Protein AF-A0A024GLW8-F1 (afdb_monomer_lite)

pLDDT: mean 73.02, std 17.07, range [37.16, 96.38]

Structure (mmCIF, N/CA/C/O backbone):
data_AF-A0A024GLW8-F1
#
_entry.id   AF-A0A024GLW8-F1
#
loop_
_atom_site.group_PDB
_atom_site.id
_atom_site.type_symbol
_atom_site.label_atom_id
_atom_site.label_alt_id
_atom_site.label_comp_id
_atom_site.label_asym_id
_atom_site.label_entity_id
_atom_site.label_seq_id
_atom_site.pdbx_PDB_ins_code
_atom_site.Cartn_x
_atom_site.Cartn_y
_atom_site.Cartn_z
_atom_site.occupancy
_atom_site.B_iso_or_equiv
_atom_site.auth_seq_id
_atom_site.auth_comp_id
_atom_site.auth_asym_id
_atom_site.auth_atom_id
_atom_site.pdbx_PDB_model_num
ATOM 1 N N . MET A 1 1 ? 28.759 39.672 -60.323 1.00 44.25 1 MET A N 1
ATOM 2 C CA . MET A 1 1 ? 29.553 38.502 -59.886 1.00 44.25 1 MET A CA 1
ATOM 3 C C . MET A 1 1 ? 30.153 38.828 -58.527 1.00 44.25 1 MET A C 1
ATOM 5 O O . MET A 1 1 ? 31.162 39.514 -58.459 1.00 44.25 1 MET A O 1
ATOM 9 N N . ALA A 1 2 ? 29.447 38.471 -57.452 1.00 45.25 2 ALA A N 1
ATOM 10 C CA . ALA A 1 2 ? 29.778 38.871 -56.088 1.00 45.25 2 ALA A CA 1
ATOM 11 C C . ALA A 1 2 ? 30.368 37.684 -55.310 1.00 45.25 2 ALA A C 1
ATOM 13 O O . ALA A 1 2 ? 29.690 36.705 -55.022 1.00 45.25 2 ALA A O 1
ATOM 14 N N . ASN A 1 3 ? 31.666 37.804 -55.045 1.00 50.53 3 ASN A N 1
ATOM 15 C CA . ASN A 1 3 ? 32.486 37.227 -53.978 1.00 50.53 3 ASN A CA 1
ATOM 16 C C . ASN A 1 3 ? 31.772 36.365 -52.910 1.00 50.53 3 ASN A C 1
ATOM 18 O O . ASN A 1 3 ? 31.525 36.829 -51.801 1.00 50.53 3 ASN A O 1
ATOM 22 N N . LEU A 1 4 ? 31.550 35.079 -53.204 1.00 49.41 4 LEU A N 1
ATOM 23 C CA . LEU A 1 4 ? 31.039 34.081 -52.245 1.00 49.41 4 LEU A CA 1
ATOM 24 C C . LEU A 1 4 ? 32.159 33.307 -51.510 1.00 49.41 4 LEU A C 1
ATOM 26 O O . LEU A 1 4 ? 31.893 32.461 -50.665 1.00 49.41 4 LEU A O 1
ATOM 30 N N . SER A 1 5 ? 33.431 33.583 -51.826 1.00 52.19 5 SER A N 1
ATOM 31 C CA . SER A 1 5 ? 34.574 32.777 -51.360 1.00 52.19 5 SER A CA 1
ATOM 32 C C . SER A 1 5 ? 35.261 33.308 -50.096 1.00 52.19 5 SER A C 1
ATOM 34 O O . SER A 1 5 ? 36.090 32.606 -49.521 1.00 52.19 5 SER A O 1
ATOM 36 N N . ARG A 1 6 ? 34.967 34.539 -49.657 1.00 52.31 6 ARG A N 1
ATOM 37 C CA . ARG A 1 6 ? 35.680 35.174 -48.530 1.00 52.31 6 ARG A CA 1
ATOM 38 C C . ARG A 1 6 ? 34.930 35.122 -47.202 1.00 52.31 6 ARG A C 1
ATOM 40 O O . ARG A 1 6 ? 35.565 35.253 -46.167 1.00 52.31 6 ARG A O 1
ATOM 47 N N . THR A 1 7 ? 33.625 34.866 -47.197 1.00 52.41 7 THR A N 1
ATOM 48 C CA . THR A 1 7 ? 32.799 34.832 -45.976 1.00 52.41 7 THR A CA 1
ATOM 49 C C . THR A 1 7 ? 32.944 33.534 -45.176 1.00 52.41 7 THR A C 1
ATOM 51 O O . THR A 1 7 ? 32.791 33.549 -43.959 1.00 52.41 7 THR A O 1
ATOM 54 N N . ILE A 1 8 ? 33.306 32.421 -45.822 1.00 54.19 8 ILE A N 1
ATOM 55 C CA . ILE A 1 8 ? 33.427 31.108 -45.160 1.00 54.19 8 ILE A CA 1
ATOM 56 C C . ILE A 1 8 ? 34.732 30.998 -44.346 1.00 54.19 8 ILE A C 1
ATOM 58 O O . ILE A 1 8 ? 34.786 30.289 -43.341 1.00 54.19 8 ILE A O 1
ATOM 62 N N . LEU A 1 9 ? 35.771 31.759 -44.714 1.00 50.38 9 LEU A N 1
ATOM 63 C CA . LEU A 1 9 ? 37.050 31.741 -43.999 1.00 50.38 9 LEU A CA 1
ATOM 64 C C . LEU A 1 9 ? 36.994 32.486 -42.650 1.00 50.38 9 LEU A C 1
ATOM 66 O O . LEU A 1 9 ? 37.726 32.136 -41.731 1.00 50.38 9 LEU A O 1
ATOM 70 N N . PHE A 1 10 ? 36.099 33.469 -42.496 1.00 51.44 10 PHE A N 1
ATOM 71 C CA . PHE A 1 10 ? 35.974 34.236 -41.248 1.00 51.44 10 PHE A CA 1
ATOM 72 C C . PHE A 1 10 ? 35.196 33.500 -40.149 1.00 51.44 10 PHE A C 1
ATOM 74 O O . PHE A 1 10 ? 35.464 33.716 -38.968 1.00 51.44 10 PHE A O 1
ATOM 81 N N . ILE A 1 11 ? 34.283 32.590 -40.504 1.00 55.44 11 ILE A N 1
ATOM 82 C CA . ILE A 1 11 ? 33.480 31.849 -39.516 1.00 55.44 11 ILE A CA 1
ATOM 83 C C . ILE A 1 11 ? 34.340 30.818 -38.761 1.00 55.44 11 ILE A C 1
ATOM 85 O O . ILE A 1 11 ? 34.164 30.639 -37.559 1.00 55.44 11 ILE A O 1
ATOM 89 N N . ASN A 1 12 ? 35.338 30.213 -39.415 1.00 49.66 12 ASN A N 1
ATOM 90 C CA . ASN A 1 12 ? 36.241 29.255 -38.760 1.00 49.66 12 ASN A CA 1
ATOM 91 C C . ASN A 1 12 ? 37.258 29.905 -37.803 1.00 49.66 12 ASN A C 1
ATOM 93 O O . ASN A 1 12 ? 37.773 29.227 -36.919 1.00 49.66 12 ASN A O 1
ATOM 97 N N . ILE A 1 13 ? 37.522 31.211 -37.930 1.00 54.03 13 ILE A N 1
ATOM 98 C CA . ILE A 1 13 ? 38.469 31.930 -37.060 1.00 54.03 13 ILE A CA 1
ATOM 99 C C . ILE A 1 13 ? 37.800 32.365 -35.743 1.00 54.03 13 ILE A C 1
ATOM 101 O O . ILE A 1 13 ? 38.456 32.422 -34.705 1.00 54.03 13 ILE A O 1
ATOM 105 N N . LEU A 1 14 ? 36.483 32.597 -35.733 1.00 52.75 14 LEU A N 1
ATOM 106 C CA . LEU A 1 14 ? 35.765 33.010 -34.518 1.00 52.75 14 LEU A CA 1
ATOM 107 C C . LEU A 1 14 ? 35.527 31.865 -33.517 1.00 52.75 14 LEU A C 1
ATOM 109 O O . LEU A 1 14 ? 35.411 32.126 -32.321 1.00 52.75 14 LEU A O 1
ATOM 113 N N . CYS A 1 15 ? 35.549 30.602 -33.956 1.00 51.09 15 CYS A N 1
ATOM 114 C CA . CYS A 1 15 ? 35.466 29.447 -33.050 1.00 51.09 15 CYS A CA 1
ATOM 115 C C . CYS A 1 15 ? 36.761 29.176 -32.263 1.00 51.09 15 CYS A C 1
ATOM 117 O O . CYS A 1 15 ? 36.737 28.381 -31.330 1.00 51.09 15 CYS A O 1
ATOM 119 N N . TRP A 1 16 ? 37.880 29.828 -32.601 1.00 49.09 16 TRP A N 1
ATOM 120 C CA . TRP A 1 16 ? 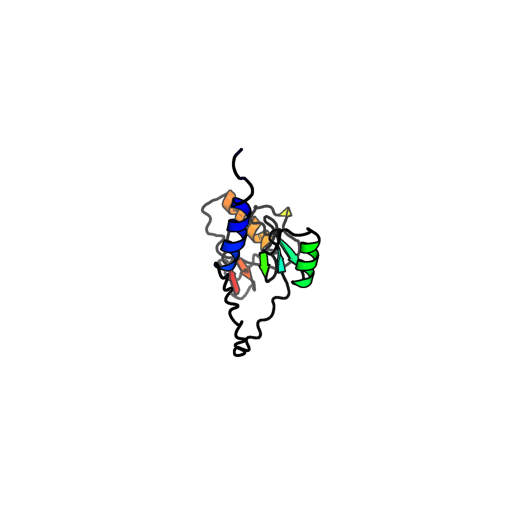39.145 29.677 -31.866 1.00 49.09 16 TRP A CA 1
ATOM 121 C C . TRP A 1 16 ? 39.313 30.674 -30.710 1.00 49.09 16 TRP A C 1
ATOM 123 O O . TRP A 1 16 ? 40.140 30.442 -29.833 1.00 49.09 16 TRP A O 1
ATOM 133 N N . PHE A 1 17 ? 38.520 31.750 -30.658 1.00 53.91 17 PHE A N 1
ATOM 134 C CA . PHE A 1 17 ? 38.637 32.774 -29.607 1.00 53.91 17 PHE A CA 1
ATOM 135 C C . PHE A 1 17 ? 37.573 32.689 -28.510 1.00 53.91 17 PHE A C 1
ATOM 137 O O . PHE A 1 17 ? 37.755 33.268 -27.441 1.00 53.91 17 PHE A O 1
ATOM 144 N N . MET A 1 18 ? 36.500 31.921 -28.706 1.00 52.00 18 MET A N 1
ATOM 145 C CA . MET A 1 18 ? 35.574 31.596 -27.621 1.00 52.00 18 MET A CA 1
ATOM 146 C C . MET A 1 18 ? 36.053 30.330 -26.926 1.00 52.00 18 MET A C 1
ATOM 148 O O . MET A 1 18 ? 35.566 29.229 -27.169 1.00 52.00 18 MET A O 1
ATOM 152 N N . GLY A 1 19 ? 37.055 30.513 -26.065 1.00 52.06 19 GLY A N 1
ATOM 153 C CA . GLY A 1 19 ? 37.486 29.510 -25.109 1.00 52.06 19 GLY A CA 1
ATOM 154 C C . GLY A 1 19 ? 36.296 29.025 -24.287 1.00 52.06 19 GLY A C 1
ATOM 155 O O . GLY A 1 19 ? 35.922 29.636 -23.285 1.00 52.06 19 GLY A O 1
ATOM 156 N N . CYS A 1 20 ? 35.735 27.884 -24.682 1.00 45.72 20 CYS A N 1
ATOM 157 C CA . CYS A 1 20 ? 34.996 27.012 -23.789 1.00 45.72 20 CYS A CA 1
ATOM 158 C C . CYS A 1 20 ? 35.990 26.460 -22.765 1.00 45.72 20 CYS A C 1
ATOM 160 O O . CYS A 1 20 ? 36.430 25.316 -22.838 1.00 45.72 20 CYS A O 1
ATOM 162 N N . SER A 1 21 ? 36.345 27.293 -21.787 1.00 48.16 21 SER A N 1
ATOM 163 C CA . SER A 1 21 ? 36.868 26.834 -20.510 1.00 48.16 21 SER A CA 1
ATOM 164 C C . SER A 1 21 ? 35.740 26.081 -19.818 1.00 48.16 21 SER A C 1
ATOM 166 O O . SER A 1 21 ? 35.043 26.620 -18.958 1.00 48.16 21 SER A O 1
ATOM 168 N N . ALA A 1 22 ? 35.539 24.823 -20.209 1.00 51.75 22 ALA A N 1
ATOM 169 C CA . ALA A 1 22 ? 34.925 23.849 -19.335 1.00 51.75 22 ALA A CA 1
ATOM 170 C C . ALA A 1 22 ? 35.856 23.752 -18.125 1.00 51.75 22 ALA A C 1
ATOM 172 O O . ALA A 1 22 ? 36.859 23.042 -18.138 1.00 51.75 22 ALA A O 1
ATOM 173 N N . LYS A 1 23 ? 35.562 24.547 -17.091 1.00 45.28 23 LYS A N 1
ATOM 174 C CA . LYS A 1 23 ? 36.081 24.311 -15.751 1.00 45.28 23 LYS A CA 1
ATOM 175 C C . LYS A 1 23 ? 35.567 22.933 -15.364 1.00 45.28 23 LYS A C 1
ATOM 177 O O . LYS A 1 23 ? 34.444 22.789 -14.890 1.00 45.28 23 LYS A O 1
ATOM 182 N N . VAL A 1 24 ? 36.383 21.919 -15.629 1.00 49.06 24 VAL A N 1
ATOM 183 C CA . VAL A 1 24 ? 36.285 20.629 -14.969 1.00 49.06 24 VAL A CA 1
ATOM 184 C C . VAL A 1 24 ? 36.526 20.955 -13.504 1.00 49.06 24 VAL A C 1
ATOM 186 O O . VAL A 1 24 ? 37.663 21.150 -13.082 1.00 49.06 24 VAL A O 1
ATOM 189 N N . LEU A 1 25 ? 35.441 21.147 -12.754 1.00 49.75 25 LEU A N 1
ATOM 190 C CA . LEU A 1 25 ? 35.518 21.162 -11.305 1.00 49.75 25 LEU A CA 1
ATOM 191 C C . LEU A 1 25 ? 36.162 19.826 -10.924 1.00 49.75 25 LEU A C 1
ATOM 193 O O . LEU A 1 25 ? 35.616 18.781 -11.298 1.00 49.75 25 LEU A O 1
ATOM 197 N N . PRO A 1 26 ? 37.323 19.817 -10.248 1.00 42.00 26 PRO A N 1
ATOM 198 C CA . PRO A 1 26 ? 37.787 18.588 -9.649 1.00 42.00 26 PRO A CA 1
ATOM 199 C C . PRO A 1 26 ? 36.687 18.169 -8.679 1.00 42.00 26 PRO A C 1
ATOM 201 O O . PRO A 1 26 ? 36.303 18.925 -7.787 1.00 42.00 26 PRO A O 1
ATOM 204 N N . PHE A 1 27 ? 36.123 16.986 -8.911 1.00 39.38 27 PHE A N 1
ATOM 205 C CA . PHE A 1 27 ? 35.284 16.318 -7.934 1.00 39.38 27 PHE A CA 1
ATOM 206 C C . PHE A 1 27 ? 36.215 16.000 -6.765 1.00 39.38 27 PHE A C 1
ATOM 208 O O . PHE A 1 27 ? 36.900 14.975 -6.745 1.00 39.38 27 PHE A O 1
ATOM 215 N N . GLU A 1 28 ? 36.346 16.963 -5.858 1.00 42.09 28 GLU A N 1
ATOM 216 C CA . GLU A 1 28 ? 37.132 16.826 -4.653 1.00 42.09 28 GLU A CA 1
ATOM 217 C C . GLU A 1 28 ? 36.466 15.719 -3.852 1.00 42.09 28 GLU A C 1
ATOM 219 O O . GLU A 1 28 ? 35.337 15.823 -3.368 1.00 42.09 28 GLU A O 1
ATOM 224 N N . LYS A 1 29 ? 37.144 14.576 -3.850 1.00 49.38 29 LYS A N 1
ATOM 225 C CA . LYS A 1 29 ? 36.751 13.371 -3.148 1.00 49.38 29 LYS A CA 1
ATOM 226 C C . LYS A 1 29 ? 36.935 13.637 -1.658 1.00 49.38 29 LYS A C 1
ATOM 228 O O . LYS A 1 29 ? 37.879 13.124 -1.056 1.00 49.38 29 LYS A O 1
ATOM 233 N N . ASP A 1 30 ? 36.047 14.435 -1.068 1.00 37.16 30 ASP A N 1
ATOM 234 C CA . ASP A 1 30 ? 36.029 14.649 0.371 1.00 37.16 30 ASP A CA 1
ATOM 235 C C . ASP A 1 30 ? 35.544 13.360 1.040 1.00 37.16 30 ASP A C 1
ATOM 237 O O . ASP A 1 30 ? 34.359 13.057 1.204 1.00 37.16 30 ASP A O 1
ATOM 241 N N . SER A 1 31 ? 36.524 12.512 1.333 1.00 52.59 31 SER A N 1
ATOM 242 C CA . SER A 1 31 ? 36.360 11.207 1.953 1.00 52.59 31 SER A CA 1
ATOM 243 C C . SER A 1 31 ? 36.213 11.363 3.460 1.00 52.59 31 SER A C 1
ATOM 245 O O . SER A 1 31 ? 36.960 10.738 4.206 1.00 52.59 31 SER A O 1
ATOM 247 N N . ARG A 1 32 ? 35.273 12.181 3.946 1.00 48.75 32 ARG A N 1
ATOM 248 C CA . ARG A 1 32 ? 34.983 12.280 5.385 1.00 48.75 32 ARG A CA 1
ATOM 249 C C . ARG A 1 32 ? 33.507 12.490 5.692 1.00 48.75 32 ARG A C 1
ATOM 251 O O . ARG A 1 32 ? 33.134 13.393 6.414 1.00 48.75 32 ARG A O 1
ATOM 258 N N . HIS A 1 33 ? 32.688 11.530 5.279 1.00 46.31 33 HIS A N 1
ATOM 259 C CA . HIS A 1 33 ? 31.639 11.000 6.150 1.00 46.31 33 HIS A CA 1
ATOM 260 C C . HIS A 1 33 ? 31.423 9.526 5.809 1.00 46.31 33 HIS A C 1
ATOM 262 O O . HIS A 1 33 ? 30.840 9.187 4.781 1.00 46.31 33 HIS A O 1
ATOM 268 N N . LYS A 1 34 ? 31.856 8.624 6.701 1.00 49.16 34 LYS A N 1
ATOM 269 C CA . LYS A 1 34 ? 31.338 7.249 6.758 1.00 49.16 34 LYS A CA 1
ATOM 270 C C . LYS A 1 34 ? 29.873 7.295 7.213 1.00 49.16 34 LYS A C 1
ATOM 272 O O . LYS A 1 34 ? 29.526 6.799 8.277 1.00 49.16 34 LYS A O 1
ATOM 277 N N . SER A 1 35 ? 28.996 7.876 6.403 1.00 51.06 35 SER A N 1
ATOM 278 C CA . SER A 1 35 ? 27.621 7.416 6.382 1.00 51.06 35 SER A CA 1
ATOM 279 C C . SER A 1 35 ? 27.660 6.126 5.581 1.00 51.06 35 SER A C 1
ATOM 281 O O . SER A 1 35 ? 27.951 6.140 4.385 1.00 51.06 35 SER A O 1
ATOM 283 N N . LYS A 1 36 ? 27.406 4.986 6.230 1.00 49.78 36 LYS A N 1
ATOM 284 C CA . LYS A 1 36 ? 26.890 3.815 5.517 1.00 49.78 36 LYS A CA 1
ATOM 285 C C . LYS A 1 36 ? 25.539 4.241 4.931 1.00 49.78 36 LYS A C 1
ATOM 287 O O . LYS A 1 36 ? 24.498 3.901 5.486 1.00 49.78 36 LYS A O 1
ATOM 292 N N . LYS A 1 37 ? 25.542 5.012 3.837 1.00 49.69 37 LYS A N 1
ATOM 293 C CA . LYS A 1 37 ? 24.371 5.192 2.986 1.00 49.69 37 LYS A CA 1
ATOM 294 C C . LYS A 1 37 ? 24.080 3.785 2.494 1.00 49.69 37 LYS A C 1
ATOM 296 O O . LYS A 1 37 ? 24.786 3.275 1.627 1.00 49.69 37 LYS A O 1
ATOM 301 N N . ARG A 1 38 ? 23.127 3.103 3.138 1.00 57.03 38 ARG A N 1
ATOM 302 C CA . ARG A 1 38 ? 22.555 1.883 2.577 1.00 57.03 38 ARG A CA 1
ATOM 303 C C . ARG A 1 38 ? 22.068 2.316 1.212 1.00 57.03 38 ARG A C 1
ATOM 305 O O . ARG A 1 38 ? 21.149 3.125 1.145 1.00 57.03 38 ARG A O 1
ATOM 312 N N . VAL A 1 39 ? 22.743 1.862 0.162 1.00 60.47 39 VAL A N 1
ATOM 313 C CA . VAL A 1 39 ? 22.198 1.988 -1.180 1.00 60.47 39 VAL A CA 1
ATOM 314 C C . VAL A 1 39 ? 20.844 1.285 -1.091 1.00 60.47 39 VAL A C 1
ATOM 316 O O . VAL A 1 39 ? 20.817 0.107 -0.708 1.00 60.47 39 VAL A O 1
ATOM 319 N N . PRO A 1 40 ? 19.731 2.016 -1.255 1.00 62.00 40 PRO A N 1
ATOM 320 C CA . PRO A 1 40 ? 18.412 1.412 -1.211 1.00 62.00 40 PRO A CA 1
ATOM 321 C C . PRO A 1 40 ? 18.405 0.271 -2.220 1.00 62.00 40 PRO A C 1
ATOM 323 O O . PRO A 1 40 ? 18.886 0.419 -3.343 1.00 62.00 40 PRO A O 1
ATOM 326 N N . LYS A 1 41 ? 17.987 -0.907 -1.750 1.00 80.50 41 LYS A N 1
ATOM 327 C CA . LYS A 1 41 ? 18.122 -2.138 -2.526 1.00 80.50 41 LYS A CA 1
ATOM 328 C C . LYS A 1 41 ? 17.267 -2.060 -3.783 1.00 80.50 41 LYS A C 1
ATOM 330 O O . LYS A 1 41 ? 17.744 -2.457 -4.828 1.00 80.50 41 LYS A O 1
ATOM 335 N N . SER A 1 42 ? 16.075 -1.483 -3.684 1.00 91.88 42 SER A N 1
ATOM 336 C CA . SER A 1 42 ? 15.098 -1.369 -4.759 1.00 91.88 42 SER A CA 1
ATOM 337 C C . SER A 1 42 ? 15.031 0.016 -5.402 1.00 91.88 42 SER A C 1
ATOM 339 O O . SER A 1 42 ? 15.484 1.021 -4.842 1.00 91.88 42 SER A O 1
ATOM 341 N N . VAL A 1 43 ? 14.448 0.050 -6.600 1.00 94.62 43 VAL A N 1
ATOM 342 C CA . VAL A 1 43 ? 14.147 1.259 -7.373 1.00 94.62 43 VAL A CA 1
ATOM 343 C C . VAL A 1 43 ? 12.713 1.171 -7.883 1.00 94.62 43 VAL A C 1
ATOM 345 O O . VAL A 1 43 ? 12.318 0.135 -8.420 1.00 94.62 43 VAL A O 1
ATOM 348 N N . CYS A 1 44 ? 11.974 2.273 -7.775 1.00 93.69 44 CYS A N 1
ATOM 349 C CA . CYS A 1 44 ? 10.679 2.441 -8.414 1.00 93.69 44 CYS A CA 1
ATOM 350 C C . CYS A 1 44 ? 10.802 3.336 -9.651 1.00 93.69 44 CYS A C 1
ATOM 352 O O . CYS A 1 44 ? 11.369 4.436 -9.595 1.00 93.69 44 CYS A O 1
ATOM 354 N N . SER A 1 45 ? 10.281 2.872 -10.784 1.00 94.19 45 SER A N 1
ATOM 355 C CA . SER A 1 45 ? 10.189 3.673 -12.007 1.00 94.19 45 SER A CA 1
ATOM 356 C C . SER A 1 45 ? 8.967 4.599 -12.002 1.00 94.19 45 SER A C 1
ATOM 358 O O . SER A 1 45 ? 8.061 4.454 -11.185 1.00 94.19 45 SER A O 1
ATOM 360 N N . LYS A 1 46 ? 8.917 5.556 -12.938 1.00 91.50 46 LYS A N 1
ATOM 361 C CA . LYS A 1 46 ? 7.772 6.479 -13.080 1.00 91.50 46 LYS A CA 1
ATOM 362 C C . LYS A 1 46 ? 6.454 5.785 -13.427 1.00 91.50 46 LYS A C 1
ATOM 364 O O . LYS A 1 46 ? 5.402 6.261 -13.027 1.00 91.50 46 LYS A O 1
ATOM 369 N N . ASP A 1 47 ? 6.513 4.653 -14.122 1.00 88.50 47 ASP A N 1
ATOM 370 C CA . ASP A 1 47 ? 5.369 3.785 -14.425 1.00 88.50 47 ASP A CA 1
ATOM 371 C C . ASP A 1 47 ? 5.032 2.806 -13.282 1.00 88.50 47 ASP A C 1
ATOM 373 O O . ASP A 1 47 ? 4.404 1.773 -13.509 1.00 88.50 47 ASP A O 1
ATOM 377 N N . ASN A 1 48 ? 5.473 3.114 -12.056 1.00 88.25 48 ASN A N 1
ATOM 378 C CA . ASN A 1 48 ? 5.234 2.356 -10.827 1.00 88.25 48 ASN A CA 1
ATOM 379 C C . ASN A 1 48 ? 5.672 0.876 -10.900 1.00 88.25 48 ASN A C 1
ATOM 381 O O . ASN A 1 48 ? 5.107 0.008 -10.234 1.00 88.25 48 ASN A O 1
ATOM 385 N N . LYS A 1 49 ? 6.698 0.561 -11.709 1.00 90.81 49 LYS A N 1
ATOM 386 C CA . LYS A 1 49 ? 7.297 -0.781 -11.754 1.00 90.81 49 LYS A CA 1
ATOM 387 C C . LYS A 1 49 ? 8.429 -0.902 -10.744 1.00 90.81 49 LYS A C 1
ATOM 389 O O . LYS A 1 49 ? 9.364 -0.101 -10.710 1.00 90.81 49 LYS A O 1
ATOM 394 N N . GLN A 1 50 ? 8.357 -1.978 -9.970 1.00 93.19 50 GLN A N 1
ATOM 395 C CA . GLN A 1 50 ? 9.347 -2.339 -8.969 1.00 93.19 50 GLN A CA 1
ATOM 396 C C . GLN A 1 50 ? 10.565 -3.017 -9.609 1.00 93.19 50 GLN A C 1
ATOM 398 O O . GLN A 1 50 ? 10.429 -4.008 -10.329 1.00 93.19 50 GLN A O 1
ATOM 403 N N . TYR A 1 51 ? 11.761 -2.548 -9.257 1.00 94.31 51 TYR A N 1
ATOM 404 C CA . TYR A 1 51 ? 13.030 -3.180 -9.606 1.00 94.31 51 TYR A CA 1
ATOM 405 C C . TYR A 1 51 ? 13.818 -3.545 -8.351 1.00 94.31 51 TYR A C 1
ATOM 407 O O . TYR A 1 51 ? 13.967 -2.745 -7.432 1.00 94.31 51 TYR A O 1
ATOM 415 N N . GLU A 1 52 ? 14.369 -4.758 -8.332 1.00 93.38 52 GLU A N 1
ATOM 416 C CA . GLU A 1 52 ? 15.157 -5.289 -7.209 1.00 93.38 52 GLU A CA 1
ATOM 417 C C . GLU A 1 52 ? 16.518 -4.604 -7.014 1.00 93.38 52 GLU A C 1
ATOM 419 O O . GLU A 1 52 ? 17.171 -4.844 -6.003 1.00 93.38 52 GLU A O 1
ATOM 424 N N . SER A 1 53 ? 16.968 -3.823 -8.006 1.00 92.94 53 SER A N 1
ATOM 425 C CA . SER A 1 53 ? 18.220 -3.066 -7.994 1.00 92.94 53 SER A CA 1
ATOM 426 C C . SER A 1 53 ? 18.257 -1.999 -9.088 1.00 92.94 53 SER A C 1
ATOM 428 O O . SER A 1 53 ? 17.544 -2.085 -10.092 1.00 92.94 53 SER A O 1
ATOM 430 N N . MET A 1 54 ? 19.167 -1.032 -8.936 1.00 93.00 54 MET A N 1
ATOM 431 C CA . MET A 1 54 ? 19.469 -0.050 -9.986 1.00 93.00 54 MET A CA 1
ATOM 432 C C . MET A 1 54 ? 19.959 -0.720 -11.280 1.00 93.00 54 MET A C 1
ATOM 434 O O . MET A 1 54 ? 19.575 -0.309 -12.368 1.00 93.00 54 MET A O 1
ATOM 438 N N . CYS A 1 55 ? 20.734 -1.805 -11.176 1.00 93.44 55 CYS A N 1
ATOM 439 C CA . CYS A 1 55 ? 21.234 -2.533 -12.345 1.00 93.44 55 CYS A CA 1
ATOM 440 C C . CYS A 1 55 ? 20.090 -3.169 -13.160 1.00 93.44 55 CYS A C 1
ATOM 442 O O . CYS A 1 55 ? 20.068 -3.094 -14.393 1.00 93.44 55 CYS A O 1
ATOM 444 N N . ALA A 1 56 ? 19.100 -3.751 -12.472 1.00 94.75 56 ALA A N 1
ATOM 445 C CA . ALA A 1 56 ? 17.904 -4.295 -13.113 1.00 94.75 56 ALA A CA 1
ATOM 446 C C . ALA A 1 56 ? 17.065 -3.190 -13.777 1.00 94.75 56 ALA A C 1
ATOM 448 O O . ALA A 1 56 ? 16.597 -3.362 -14.906 1.00 94.75 56 ALA A O 1
ATOM 449 N N . PHE A 1 57 ? 16.924 -2.042 -13.105 1.00 95.69 57 PHE A N 1
ATOM 450 C CA . PHE A 1 57 ? 16.242 -0.865 -13.640 1.00 95.69 57 PHE A CA 1
ATOM 451 C C . PHE A 1 57 ? 16.913 -0.337 -14.922 1.00 95.69 57 PHE A C 1
ATOM 453 O O . PHE A 1 57 ? 16.238 -0.172 -15.938 1.00 95.69 57 PHE A O 1
ATOM 460 N N . GLU A 1 58 ? 18.234 -0.137 -14.916 1.00 94.75 58 GLU A N 1
ATOM 461 C CA . GLU A 1 58 ? 18.998 0.355 -16.074 1.00 94.75 58 GLU A CA 1
ATOM 462 C C . GLU A 1 58 ? 18.905 -0.604 -17.262 1.00 94.75 58 GLU A C 1
ATOM 464 O O . GLU A 1 58 ? 18.653 -0.191 -18.395 1.00 94.75 58 GLU A O 1
ATOM 469 N N . THR A 1 59 ? 19.018 -1.909 -17.000 1.00 96.06 59 THR A N 1
ATOM 470 C CA . THR A 1 59 ? 18.863 -2.942 -18.032 1.00 96.06 59 THR A CA 1
ATOM 471 C C . THR A 1 59 ? 17.476 -2.892 -18.678 1.00 96.06 59 THR A C 1
ATOM 473 O O . THR A 1 59 ? 17.339 -3.129 -19.880 1.00 96.06 59 THR A O 1
ATOM 476 N N . ALA A 1 60 ? 16.433 -2.607 -17.897 1.00 95.06 60 ALA A N 1
ATOM 477 C CA . ALA A 1 60 ? 15.076 -2.455 -18.407 1.00 95.06 60 ALA A CA 1
ATOM 478 C C . ALA A 1 60 ? 14.876 -1.127 -19.155 1.00 95.06 60 ALA A C 1
ATOM 480 O O . ALA A 1 60 ? 14.209 -1.125 -20.192 1.00 95.06 60 ALA A O 1
ATOM 481 N N . TYR A 1 61 ? 15.495 -0.039 -18.693 1.00 93.88 61 TYR A N 1
ATOM 482 C CA . TYR A 1 61 ? 15.442 1.271 -19.345 1.00 93.88 61 TYR A CA 1
ATOM 483 C C . TYR A 1 61 ? 16.070 1.215 -20.743 1.00 93.88 61 TYR A C 1
ATOM 485 O O . TYR A 1 61 ? 15.439 1.603 -21.720 1.00 93.88 61 TYR A O 1
ATOM 493 N N . LEU A 1 62 ? 17.248 0.590 -20.875 1.00 94.75 62 LEU A N 1
ATOM 494 C CA . LEU A 1 62 ? 17.915 0.378 -22.169 1.00 94.75 62 LEU A CA 1
ATOM 495 C C . LEU A 1 62 ? 17.096 -0.478 -23.151 1.00 94.75 62 LEU A C 1
ATOM 497 O O . LEU A 1 62 ? 17.320 -0.428 -24.357 1.00 94.75 62 LEU A O 1
ATOM 501 N N . LYS A 1 63 ? 16.149 -1.274 -22.644 1.00 96.38 63 LYS A N 1
ATOM 502 C CA . LYS A 1 63 ? 15.227 -2.096 -23.442 1.00 96.38 63 LYS A CA 1
ATOM 503 C C . LYS A 1 63 ? 13.874 -1.412 -23.678 1.00 96.38 63 LYS A C 1
ATOM 505 O O . LYS A 1 63 ? 12.961 -2.083 -24.154 1.00 96.38 63 LYS A O 1
ATOM 510 N N . ASN A 1 64 ? 13.726 -0.130 -23.326 1.00 93.38 64 ASN A N 1
ATOM 511 C CA . ASN A 1 64 ? 12.469 0.628 -23.372 1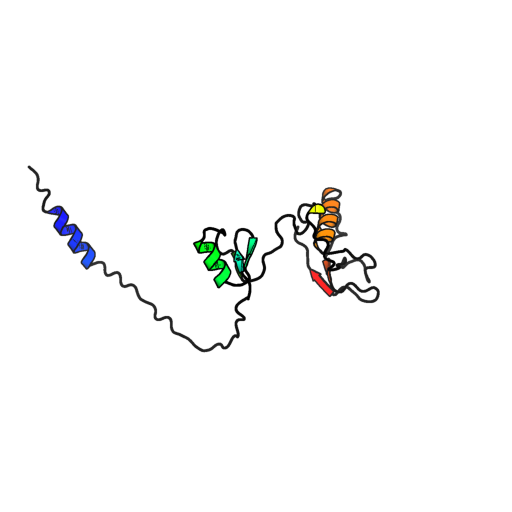.00 93.38 64 ASN A CA 1
ATOM 512 C C . ASN A 1 64 ? 11.316 -0.072 -22.622 1.00 93.38 64 ASN A C 1
ATOM 514 O O . ASN A 1 64 ? 10.179 -0.096 -23.087 1.00 93.38 64 ASN A O 1
ATOM 518 N N . LYS A 1 65 ? 11.613 -0.711 -21.481 1.00 92.44 65 LYS A N 1
ATOM 519 C CA . LYS A 1 65 ? 10.629 -1.466 -20.677 1.00 92.44 65 LYS A CA 1
ATOM 520 C C . LYS A 1 65 ? 10.099 -0.713 -19.452 1.00 92.44 65 LYS A C 1
ATOM 522 O O . LYS A 1 65 ? 9.225 -1.250 -18.765 1.00 92.44 65 LYS A O 1
ATOM 527 N N . ASN A 1 66 ? 10.618 0.479 -19.168 1.00 92.31 66 ASN A N 1
ATOM 528 C CA . ASN A 1 66 ? 10.120 1.387 -18.134 1.00 92.31 66 ASN A CA 1
ATOM 529 C C . ASN A 1 66 ? 10.162 2.837 -18.610 1.00 92.31 66 ASN A C 1
ATOM 531 O O . ASN A 1 66 ? 10.828 3.140 -19.599 1.00 92.31 66 ASN A O 1
ATOM 535 N N . ASP A 1 67 ? 9.478 3.706 -17.870 1.00 92.62 67 ASP A N 1
ATOM 536 C CA . ASP A 1 67 ? 9.289 5.116 -18.229 1.00 92.62 67 ASP A CA 1
ATOM 537 C C . ASP A 1 67 ? 10.296 6.053 -17.527 1.00 92.62 67 ASP A C 1
ATOM 539 O O . ASP A 1 67 ? 10.057 7.236 -17.276 1.00 92.62 67 ASP A O 1
ATOM 543 N N . GLY A 1 68 ? 11.461 5.504 -17.172 1.00 93.06 68 GLY A N 1
ATOM 544 C CA . GLY A 1 68 ? 12.528 6.221 -16.489 1.00 93.06 68 G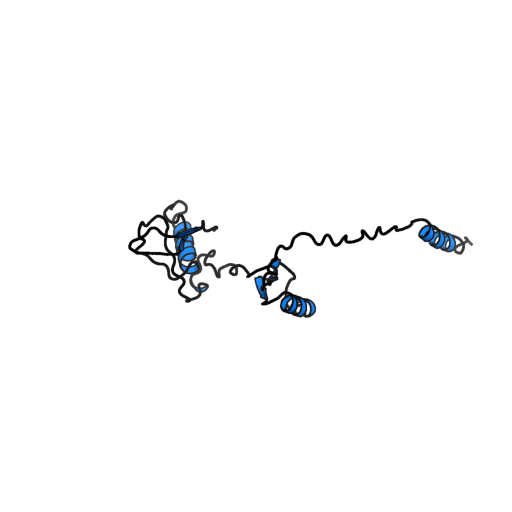LY A CA 1
ATOM 545 C C . GLY A 1 68 ? 12.427 6.203 -14.962 1.00 93.06 68 GLY A C 1
ATOM 546 O O . GLY A 1 68 ? 11.572 5.557 -14.352 1.00 93.06 68 GLY A O 1
ATOM 547 N N . PHE A 1 69 ? 13.384 6.883 -14.331 1.00 94.56 69 PHE A N 1
ATOM 548 C CA . PHE A 1 69 ? 13.600 6.821 -12.886 1.00 94.56 69 PHE A CA 1
ATOM 549 C C . PHE A 1 69 ? 12.537 7.630 -12.135 1.00 94.56 69 PHE A C 1
ATOM 551 O O . PHE A 1 69 ? 12.331 8.807 -12.442 1.00 94.56 69 PHE A O 1
ATOM 558 N N . GLY A 1 70 ? 11.884 6.999 -11.156 1.00 93.31 70 GLY A N 1
ATOM 559 C CA . GLY A 1 70 ? 10.966 7.651 -10.225 1.00 93.31 70 GLY A CA 1
ATOM 560 C C . GLY A 1 70 ? 11.687 8.016 -8.932 1.00 93.31 70 GLY A C 1
ATOM 561 O O . GLY A 1 70 ? 12.052 9.171 -8.716 1.00 93.31 70 GLY A O 1
ATOM 562 N N . HIS A 1 71 ? 11.926 7.018 -8.082 1.00 91.31 71 HIS A N 1
ATOM 563 C CA . HIS A 1 71 ? 12.652 7.184 -6.825 1.00 91.31 71 HIS A CA 1
ATOM 564 C C . HIS A 1 71 ? 13.347 5.889 -6.391 1.00 91.31 71 HIS A C 1
ATOM 566 O O . HIS A 1 71 ? 13.108 4.800 -6.911 1.00 91.31 71 HIS A O 1
ATOM 572 N N . PHE A 1 72 ? 14.225 6.008 -5.401 1.00 92.06 72 PHE A N 1
ATOM 573 C CA . PHE A 1 72 ? 14.792 4.850 -4.725 1.00 92.06 72 PHE A CA 1
ATOM 574 C C . PHE A 1 72 ? 13.823 4.267 -3.689 1.00 92.06 72 PHE A C 1
ATOM 576 O O . PHE A 1 72 ? 13.069 5.012 -3.063 1.00 92.06 72 PHE A O 1
ATOM 583 N N . GLY A 1 73 ? 13.919 2.960 -3.443 1.00 87.81 73 GLY A N 1
ATOM 584 C CA . GLY A 1 73 ? 13.022 2.225 -2.553 1.00 87.81 73 GLY A CA 1
ATOM 585 C C . GLY A 1 73 ? 11.885 1.540 -3.305 1.00 87.81 73 GLY A C 1
ATOM 586 O O . GLY A 1 73 ? 11.885 1.485 -4.535 1.00 87.81 73 GLY A O 1
ATOM 587 N N . ASP A 1 74 ? 10.945 0.990 -2.542 1.00 87.44 74 ASP A N 1
ATOM 588 C CA . ASP A 1 74 ? 9.810 0.255 -3.092 1.00 87.44 74 ASP A CA 1
ATOM 589 C C . ASP A 1 74 ? 8.767 1.205 -3.669 1.00 87.44 74 ASP A C 1
ATOM 591 O O . ASP A 1 74 ? 8.518 2.268 -3.101 1.00 87.44 74 ASP A O 1
ATOM 595 N N . CYS A 1 75 ? 8.155 0.814 -4.783 1.00 86.88 75 CYS A N 1
ATOM 596 C CA . CYS A 1 75 ? 7.023 1.529 -5.341 1.00 86.88 75 CYS A CA 1
ATOM 597 C C . CYS A 1 75 ? 5.891 1.648 -4.326 1.00 86.88 75 CYS A C 1
ATOM 599 O O . CYS A 1 75 ? 5.622 0.729 -3.543 1.00 86.88 75 CYS A O 1
ATOM 601 N N . GLY A 1 76 ? 5.192 2.779 -4.394 1.00 75.25 76 GLY A N 1
ATOM 602 C CA . GLY A 1 76 ? 3.889 2.892 -3.767 1.00 75.25 76 GLY A CA 1
ATOM 603 C C . GLY A 1 76 ? 2.911 1.874 -4.369 1.00 75.25 76 GLY A C 1
ATOM 604 O O . GLY A 1 76 ? 3.138 1.342 -5.463 1.00 75.25 76 GLY A O 1
ATOM 605 N N . PRO A 1 77 ? 1.810 1.574 -3.671 1.00 71.25 77 PRO A N 1
ATOM 606 C CA . PRO A 1 77 ? 0.715 0.836 -4.288 1.00 71.25 77 PRO A CA 1
ATOM 607 C C . PRO A 1 77 ? 0.270 1.547 -5.578 1.00 71.25 77 PRO A C 1
ATOM 609 O O . PRO A 1 77 ? 0.283 2.776 -5.638 1.00 71.25 77 PRO A O 1
ATOM 612 N N . PHE A 1 78 ? -0.088 0.786 -6.618 1.00 69.00 78 PHE A N 1
ATOM 613 C CA . PHE A 1 78 ? -0.688 1.368 -7.824 1.00 69.00 78 PHE A CA 1
ATOM 614 C C . PHE A 1 78 ? -1.968 2.127 -7.453 1.00 69.00 78 PHE A C 1
ATOM 616 O O . PHE A 1 78 ? -2.645 1.744 -6.496 1.00 69.00 78 PHE A O 1
ATOM 623 N N . GLU A 1 79 ? -2.320 3.169 -8.212 1.00 60.56 79 GLU A N 1
ATOM 624 C CA . GLU A 1 79 ? -3.615 3.841 -8.047 1.00 60.56 79 GLU A CA 1
ATOM 625 C C . GLU A 1 79 ? -4.741 2.792 -8.082 1.00 60.56 79 GLU A C 1
ATOM 627 O O . GLU A 1 79 ? -4.828 1.984 -9.008 1.00 60.56 79 GLU A O 1
ATOM 632 N N . GLY A 1 80 ? -5.545 2.748 -7.016 1.00 61.25 80 GLY A N 1
ATOM 633 C CA . GLY A 1 80 ? -6.599 1.752 -6.807 1.00 61.25 80 GLY A CA 1
ATOM 634 C C . GLY A 1 80 ? -6.170 0.458 -6.097 1.00 61.25 80 GLY A C 1
ATOM 635 O O . GLY A 1 80 ? -6.977 -0.117 -5.373 1.00 61.25 80 GLY A O 1
ATOM 636 N N . GLU A 1 81 ? -4.906 0.017 -6.169 1.00 73.69 81 GLU A N 1
ATOM 637 C CA . GLU A 1 81 ? -4.426 -1.169 -5.416 1.00 73.69 81 GLU A CA 1
ATOM 638 C C . GLU A 1 81 ? -4.367 -0.949 -3.897 1.00 73.69 81 GLU A C 1
ATOM 640 O O . GLU A 1 81 ? -4.297 -1.907 -3.122 1.00 73.69 81 GLU A O 1
ATOM 645 N N . ASP A 1 82 ? -4.399 0.304 -3.457 1.00 77.81 82 ASP A N 1
ATOM 646 C CA . ASP A 1 82 ? -4.507 0.678 -2.052 1.00 77.81 82 ASP A CA 1
ATOM 647 C C . ASP A 1 82 ? -5.937 0.974 -1.595 1.00 77.81 82 ASP A C 1
ATOM 649 O O . ASP A 1 82 ? -6.131 1.327 -0.432 1.00 77.81 82 ASP A O 1
ATOM 653 N N . GLY A 1 83 ? -6.937 0.836 -2.468 1.00 80.31 83 GLY A N 1
ATOM 654 C CA . GLY A 1 83 ? -8.336 1.096 -2.138 1.00 80.31 83 GLY A CA 1
ATOM 655 C C . GLY A 1 83 ? -8.696 2.580 -2.015 1.00 80.31 83 GLY A C 1
ATOM 656 O O . GLY A 1 83 ? -9.754 2.902 -1.465 1.00 80.31 83 GLY A O 1
ATOM 657 N N . SER A 1 84 ? -7.833 3.487 -2.492 1.00 78.88 84 SER A N 1
ATOM 658 C CA . SER A 1 84 ? -8.114 4.932 -2.595 1.00 78.88 84 SER A CA 1
ATOM 659 C C . SER A 1 84 ? -9.250 5.253 -3.577 1.00 78.88 84 SER A C 1
ATOM 661 O O . SER A 1 84 ? -9.971 6.227 -3.382 1.00 78.88 84 SER A O 1
ATOM 663 N N . ASP A 1 85 ? -9.487 4.389 -4.565 1.00 82.25 85 ASP A N 1
ATOM 664 C CA . ASP A 1 85 ? -10.553 4.488 -5.571 1.00 82.25 85 ASP A CA 1
ATOM 665 C C . ASP A 1 85 ? -11.896 3.870 -5.120 1.00 82.25 85 ASP A C 1
ATOM 667 O O . ASP A 1 85 ? -12.818 3.700 -5.920 1.00 82.25 85 ASP A O 1
ATOM 671 N N . CYS A 1 86 ? -12.026 3.505 -3.839 1.00 85.00 86 CYS A N 1
ATOM 672 C CA . CYS A 1 86 ? -13.180 2.803 -3.267 1.00 85.00 86 CYS A CA 1
ATOM 673 C C . CYS A 1 86 ? -13.431 1.384 -3.846 1.00 85.00 86 CYS A C 1
ATOM 675 O O . CYS A 1 86 ? -14.494 0.790 -3.574 1.00 85.00 86 CYS A O 1
ATOM 677 N N . ASN A 1 87 ? -12.500 0.803 -4.613 1.00 87.62 87 ASN A N 1
ATOM 678 C CA . ASN A 1 87 ? -12.677 -0.492 -5.266 1.00 87.62 87 ASN A CA 1
ATOM 679 C C . ASN A 1 87 ? -12.014 -1.650 -4.502 1.00 87.62 87 ASN A C 1
ATOM 681 O O . ASN A 1 87 ? -10.836 -1.957 -4.658 1.00 87.62 87 ASN A O 1
ATOM 685 N N . ILE A 1 88 ? -12.822 -2.397 -3.744 1.00 87.19 88 ILE A N 1
ATOM 686 C CA . ILE A 1 88 ? -12.331 -3.525 -2.935 1.00 87.19 88 ILE A CA 1
ATOM 687 C C . ILE A 1 88 ? -11.722 -4.658 -3.774 1.00 87.19 88 ILE A C 1
ATOM 689 O O . ILE A 1 88 ? -10.940 -5.443 -3.247 1.00 87.19 88 ILE A O 1
ATOM 693 N N . ALA A 1 89 ? -12.072 -4.765 -5.061 1.00 86.94 89 ALA A N 1
ATOM 694 C CA . ALA A 1 89 ? -11.576 -5.832 -5.931 1.00 86.94 89 ALA A CA 1
ATOM 695 C C . ALA A 1 89 ? -10.069 -5.722 -6.206 1.00 86.94 89 ALA A C 1
ATOM 697 O O . ALA A 1 89 ? -9.444 -6.716 -6.566 1.00 86.94 89 ALA A O 1
ATOM 698 N N . MET A 1 90 ? -9.491 -4.534 -6.014 1.00 83.50 90 MET A N 1
ATOM 699 C CA . MET A 1 90 ? -8.058 -4.288 -6.175 1.00 83.50 90 MET A CA 1
ATOM 700 C C . MET A 1 90 ? -7.255 -4.651 -4.917 1.00 83.50 90 MET A C 1
ATOM 702 O O . MET A 1 90 ? -6.031 -4.782 -4.967 1.00 83.50 90 MET A O 1
ATOM 706 N N . CYS A 1 91 ? -7.932 -4.878 -3.787 1.00 86.88 91 CYS A N 1
ATOM 707 C CA . CYS A 1 91 ? -7.271 -5.260 -2.552 1.00 86.88 91 CYS A CA 1
ATOM 708 C C . CYS A 1 91 ? -6.783 -6.705 -2.601 1.00 86.88 91 CYS A C 1
ATOM 710 O O . CYS A 1 91 ? -7.550 -7.658 -2.747 1.00 86.88 91 CYS A O 1
ATOM 712 N N . LYS A 1 92 ? -5.481 -6.876 -2.375 1.00 85.81 92 LYS A N 1
ATOM 713 C CA . LYS A 1 92 ? -4.869 -8.196 -2.201 1.00 85.81 92 LYS A CA 1
ATOM 714 C C . LYS A 1 92 ? -5.422 -8.870 -0.940 1.00 85.81 92 LYS A C 1
ATOM 716 O O . LYS A 1 92 ? -5.756 -8.212 0.042 1.00 85.81 92 LYS A O 1
ATOM 721 N N . THR A 1 93 ? -5.461 -10.199 -0.941 1.00 84.19 93 THR A N 1
ATOM 722 C CA . THR A 1 93 ? -5.997 -11.014 0.166 1.00 84.19 93 THR A CA 1
ATOM 723 C C . THR A 1 93 ? -4.987 -11.286 1.282 1.00 84.19 93 THR A C 1
ATOM 725 O O . THR A 1 93 ? -5.324 -11.936 2.270 1.00 84.19 93 THR A O 1
ATOM 728 N N . HIS A 1 94 ? -3.746 -10.803 1.152 1.00 82.00 94 HIS A N 1
ATOM 729 C CA . HIS A 1 94 ? -2.740 -10.976 2.193 1.00 82.00 94 HIS A CA 1
ATOM 730 C C . HIS A 1 94 ? -3.175 -10.255 3.477 1.00 82.00 94 HIS A C 1
ATOM 732 O O . HIS A 1 94 ? -3.624 -9.107 3.450 1.00 82.00 94 HIS A O 1
ATOM 738 N N . SER A 1 95 ? -3.044 -10.949 4.605 1.00 82.44 95 SER A N 1
ATOM 739 C CA . SER A 1 95 ? -3.456 -10.432 5.907 1.00 82.44 95 SER A CA 1
ATOM 740 C C . SER A 1 95 ? -2.317 -9.641 6.545 1.00 82.44 95 SER A C 1
ATOM 742 O O . SER A 1 95 ? -1.309 -10.215 6.953 1.00 82.44 95 SER A O 1
ATOM 744 N N . GLN A 1 96 ? -2.502 -8.331 6.668 1.00 84.50 96 GLN A N 1
ATOM 745 C CA . GLN A 1 96 ? -1.663 -7.420 7.448 1.00 84.50 96 GLN A CA 1
ATOM 746 C C . GLN A 1 96 ? -2.603 -6.546 8.275 1.00 84.50 96 GLN A C 1
ATOM 748 O O . GLN A 1 96 ? -2.937 -5.441 7.853 1.00 84.50 96 GLN A O 1
ATOM 753 N N . PRO A 1 97 ? -3.122 -7.071 9.397 1.00 85.62 97 PRO A N 1
ATOM 754 C CA . PRO A 1 97 ? -4.307 -6.514 10.011 1.00 85.62 97 PRO A CA 1
ATOM 755 C C . PRO A 1 97 ? -4.063 -5.117 10.572 1.00 85.62 97 PRO A C 1
ATOM 757 O O . PRO A 1 97 ? -3.038 -4.849 11.199 1.00 85.62 97 PRO A O 1
ATOM 760 N N . VAL A 1 98 ? -5.057 -4.260 10.383 1.00 87.00 98 VAL A N 1
ATOM 761 C CA . VAL A 1 98 ? -5.044 -2.856 10.804 1.00 87.00 98 VAL A CA 1
ATOM 762 C C . VAL A 1 98 ? -6.320 -2.509 11.562 1.00 87.00 98 VAL A C 1
ATOM 764 O O . VAL A 1 98 ? -7.328 -3.214 11.473 1.00 87.00 98 VAL A O 1
ATOM 767 N N . CYS A 1 99 ? -6.281 -1.425 12.324 1.00 84.31 99 CYS A N 1
ATOM 768 C CA . CYS A 1 99 ? -7.383 -0.976 13.172 1.00 84.31 99 CYS A CA 1
ATOM 769 C C . CYS A 1 99 ? -7.499 0.545 13.158 1.00 84.31 99 CYS A C 1
ATOM 771 O O . CYS A 1 99 ? -6.576 1.250 12.746 1.00 84.31 99 CYS A O 1
ATOM 773 N N . LYS A 1 100 ? -8.652 1.038 13.616 1.00 80.44 100 LYS A N 1
ATOM 774 C CA . LYS A 1 100 ? -8.874 2.465 13.861 1.00 80.44 100 LYS A CA 1
ATOM 775 C C . LYS A 1 100 ? -8.134 2.885 15.128 1.00 80.44 100 LYS A C 1
ATOM 777 O O . LYS A 1 100 ? -8.054 2.115 16.081 1.00 80.44 100 LYS A O 1
ATOM 782 N N . GLU A 1 101 ? -7.658 4.125 15.163 1.00 76.81 101 GLU A N 1
ATOM 783 C CA . GLU A 1 101 ? -7.092 4.707 16.387 1.00 76.81 101 GLU A CA 1
ATOM 784 C C . GLU A 1 101 ? -8.154 4.939 17.474 1.00 76.81 101 GLU A C 1
ATOM 786 O O . GLU A 1 101 ? -7.891 4.733 18.658 1.00 76.81 101 GLU A O 1
ATOM 791 N N . THR A 1 102 ? -9.349 5.388 17.078 1.00 67.56 102 THR A N 1
ATOM 792 C CA . THR A 1 102 ? -10.384 5.886 17.997 1.00 67.56 102 THR A CA 1
ATOM 793 C C . THR A 1 102 ? -11.227 4.799 18.657 1.00 67.56 102 THR A C 1
ATOM 795 O O . THR A 1 102 ? -11.924 5.073 19.635 1.00 67.56 102 THR A O 1
ATOM 798 N N . GLU A 1 103 ? -11.109 3.547 18.218 1.00 61.62 103 GLU A N 1
ATOM 799 C CA . GLU A 1 103 ? -11.704 2.402 18.904 1.00 61.62 103 GLU A CA 1
ATOM 800 C C . GLU A 1 103 ? -10.711 1.808 19.906 1.00 61.62 103 GLU A C 1
ATOM 802 O O . GLU A 1 103 ? -10.108 0.802 19.585 1.00 61.62 103 GLU A O 1
ATOM 807 N N . GLY A 1 104 ? -10.543 2.413 21.095 1.00 57.34 104 GLY A N 1
ATOM 808 C CA . GLY A 1 104 ? -9.779 1.896 22.258 1.00 57.34 104 GLY A CA 1
ATOM 809 C C . GLY A 1 104 ? -8.876 0.665 22.005 1.00 57.34 104 GLY A C 1
ATOM 810 O O . GLY A 1 104 ? -8.001 0.710 21.146 1.00 57.34 104 GLY A O 1
ATOM 811 N N . PRO A 1 105 ? -8.998 -0.449 22.741 1.00 54.41 105 PRO A N 1
ATOM 812 C CA . PRO A 1 105 ? -8.577 -1.735 22.202 1.00 54.41 105 PRO A CA 1
ATOM 813 C C . PRO A 1 105 ? -9.553 -2.165 21.095 1.00 54.41 105 PRO A C 1
ATOM 815 O O . PRO A 1 105 ? -10.644 -2.676 21.368 1.00 54.41 105 PRO A O 1
ATOM 818 N N . SER A 1 106 ? -9.182 -1.912 19.841 1.00 56.56 106 SER A N 1
ATOM 819 C CA . SER A 1 106 ? -10.048 -2.144 18.680 1.00 56.56 106 SER A CA 1
ATOM 820 C C . SER A 1 106 ? -10.367 -3.630 18.537 1.00 56.56 106 SER A C 1
ATOM 822 O O . SER A 1 106 ? -9.486 -4.448 18.251 1.00 56.56 106 SER A O 1
ATOM 824 N N . LYS A 1 107 ? -11.642 -3.994 18.718 1.00 61.00 107 LYS A N 1
ATOM 825 C CA . LYS A 1 107 ? -12.141 -5.349 18.421 1.00 61.00 107 LYS A CA 1
ATOM 826 C C . LYS A 1 107 ? -12.302 -5.560 16.918 1.00 61.00 107 LYS A C 1
ATOM 828 O O . LYS A 1 107 ? -12.155 -6.683 16.442 1.00 61.00 107 LYS A O 1
ATOM 833 N N . GLU A 1 108 ? -12.574 -4.489 16.176 1.00 70.81 108 GLU A N 1
ATOM 834 C CA . GLU A 1 108 ? -12.677 -4.530 14.725 1.00 70.81 108 GLU A CA 1
ATOM 835 C C . GLU A 1 108 ? -11.269 -4.489 14.112 1.00 70.81 108 GLU A C 1
ATOM 837 O O . GLU A 1 108 ? -10.510 -3.532 14.288 1.00 70.81 108 GLU A O 1
ATOM 842 N N . LYS A 1 109 ? -10.894 -5.572 13.424 1.00 83.38 109 LYS A N 1
ATOM 843 C CA . LYS A 1 109 ? -9.640 -5.680 12.674 1.00 83.38 109 LYS A CA 1
ATOM 844 C C . LYS A 1 109 ? -9.971 -5.787 11.201 1.00 83.38 109 LYS A C 1
ATOM 846 O O . LYS A 1 109 ? -10.743 -6.649 10.787 1.00 83.38 109 LYS A O 1
ATOM 851 N N . TRP A 1 110 ? -9.346 -4.932 10.416 1.00 87.31 110 TRP A N 1
ATOM 852 C CA . TRP A 1 110 ? -9.442 -4.955 8.969 1.00 87.31 110 TRP A CA 1
ATOM 853 C C . TRP A 1 110 ? -8.336 -5.842 8.423 1.00 87.31 110 TRP A C 1
ATOM 855 O O . TRP A 1 110 ? -7.224 -5.812 8.944 1.00 87.31 110 TRP A O 1
ATOM 865 N N . LEU A 1 111 ? -8.636 -6.625 7.385 1.00 88.88 111 LEU A N 1
ATOM 866 C CA . LEU A 1 111 ? -7.709 -7.616 6.823 1.00 88.88 111 LEU A CA 1
ATOM 867 C C . LEU A 1 111 ? -6.352 -7.002 6.448 1.00 88.88 111 LEU A C 1
ATOM 869 O O . LEU A 1 111 ? -5.305 -7.585 6.726 1.00 88.88 111 LEU A O 1
ATOM 873 N N . ASN A 1 112 ? -6.390 -5.831 5.817 1.00 86.81 112 ASN A N 1
ATOM 874 C CA . ASN A 1 112 ? -5.230 -5.016 5.490 1.00 86.81 112 ASN A CA 1
ATOM 875 C C . ASN A 1 112 ? -5.633 -3.553 5.263 1.00 86.81 112 ASN A C 1
ATOM 877 O O . ASN A 1 112 ? -6.819 -3.199 5.283 1.00 86.81 112 ASN A O 1
ATOM 881 N N . SER A 1 113 ? -4.629 -2.703 5.047 1.00 85.94 113 SER A N 1
ATOM 882 C CA . SER A 1 113 ? -4.803 -1.269 4.807 1.00 85.94 113 SER A CA 1
ATOM 883 C C . SER A 1 113 ? -5.662 -0.953 3.583 1.00 85.94 113 SER A C 1
ATOM 885 O O . SER A 1 113 ? -6.436 -0.001 3.641 1.00 85.94 113 SER A O 1
ATOM 887 N N . CYS A 1 114 ? -5.608 -1.763 2.522 1.00 88.50 114 CYS A N 1
ATOM 888 C CA . CYS A 1 114 ? -6.435 -1.550 1.334 1.00 88.50 114 CYS A CA 1
ATOM 889 C C . CYS A 1 114 ? -7.929 -1.705 1.636 1.00 88.50 114 CYS A C 1
ATOM 891 O O . CYS A 1 114 ? -8.738 -0.841 1.285 1.00 88.50 114 CYS A O 1
ATOM 893 N N . VAL A 1 115 ? -8.306 -2.776 2.347 1.00 89.38 115 VAL A N 1
ATOM 894 C CA . VAL A 1 115 ? -9.712 -3.007 2.722 1.00 89.38 115 VAL A CA 1
ATOM 895 C C . VAL A 1 115 ? -10.214 -1.874 3.622 1.00 89.38 115 VAL A C 1
ATOM 897 O O . VAL A 1 115 ? -11.320 -1.369 3.421 1.00 89.38 115 VAL A O 1
ATOM 900 N N . PHE A 1 116 ? -9.382 -1.420 4.564 1.00 87.19 116 PHE A N 1
ATOM 901 C CA . PHE A 1 116 ? -9.697 -0.275 5.419 1.00 87.19 116 PHE A CA 1
ATOM 902 C C . PHE A 1 116 ? -9.920 1.012 4.611 1.00 87.19 116 PHE A C 1
ATOM 904 O O . PHE A 1 116 ? -10.938 1.688 4.780 1.00 87.19 116 PHE A O 1
ATOM 911 N N . ARG A 1 117 ? -8.983 1.357 3.715 1.00 85.75 117 ARG A N 1
ATOM 912 C CA . ARG A 1 117 ? -9.066 2.556 2.865 1.00 85.75 117 ARG A CA 1
ATOM 913 C C . ARG A 1 117 ? -10.296 2.517 1.972 1.00 85.75 117 ARG A C 1
ATOM 915 O O . ARG A 1 117 ? -11.019 3.506 1.917 1.00 85.75 117 ARG A O 1
ATOM 922 N N . THR A 1 118 ? -10.607 1.357 1.400 1.00 87.38 118 THR A N 1
ATOM 923 C CA . THR A 1 118 ? -11.818 1.155 0.601 1.00 87.38 118 THR A CA 1
ATOM 924 C C . THR A 1 118 ? -13.089 1.421 1.406 1.00 87.38 118 THR A C 1
ATOM 926 O O . THR A 1 118 ? -13.982 2.134 0.946 1.00 87.38 118 THR A O 1
ATOM 929 N N . ALA A 1 119 ? -13.193 0.863 2.615 1.00 86.50 119 ALA A N 1
ATOM 930 C CA . ALA A 1 119 ? -14.361 1.065 3.465 1.00 86.50 119 ALA A CA 1
ATOM 931 C C . ALA A 1 119 ? -14.528 2.533 3.871 1.00 86.50 119 ALA A C 1
ATOM 933 O O . ALA A 1 119 ? -15.631 3.071 3.780 1.00 86.50 119 ALA A O 1
ATOM 934 N N . ARG A 1 120 ? -13.427 3.207 4.226 1.00 84.00 120 ARG A N 1
ATOM 935 C CA . ARG A 1 120 ? -13.405 4.652 4.492 1.00 84.00 120 ARG A CA 1
ATOM 936 C C . ARG A 1 120 ? -13.826 5.464 3.270 1.00 84.00 120 ARG A C 1
ATOM 938 O O . ARG A 1 120 ? -14.625 6.386 3.402 1.00 84.00 120 ARG A O 1
ATOM 945 N N . CYS A 1 121 ? -13.295 5.132 2.097 1.00 84.44 121 CYS A N 1
ATOM 946 C CA . CYS A 1 121 ? -13.608 5.792 0.834 1.00 84.44 121 CYS A CA 1
ATOM 947 C C . CYS A 1 121 ? -15.114 5.703 0.539 1.00 84.44 121 CYS A C 1
ATOM 949 O O . CYS A 1 121 ? -15.770 6.724 0.333 1.00 84.44 121 CYS A O 1
ATOM 951 N N . ARG A 1 122 ? -15.695 4.499 0.653 1.00 85.25 122 ARG A N 1
ATOM 952 C CA . ARG A 1 122 ? -17.141 4.264 0.494 1.00 85.25 122 ARG A CA 1
ATOM 953 C C . ARG A 1 122 ? -17.979 4.972 1.557 1.00 85.25 122 ARG A C 1
ATOM 955 O O . ARG A 1 122 ? -19.040 5.501 1.253 1.00 85.25 122 ARG A O 1
ATOM 962 N N . ALA A 1 123 ? -17.524 5.005 2.806 1.00 81.75 123 ALA A N 1
ATOM 963 C CA . ALA A 1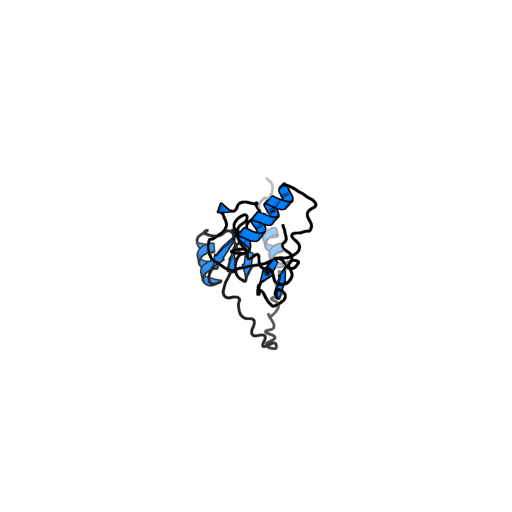 123 ? -18.230 5.721 3.863 1.00 81.75 123 ALA A CA 1
ATOM 964 C C . ALA A 1 123 ? -18.262 7.233 3.593 1.00 81.75 123 ALA A C 1
ATOM 966 O O . ALA A 1 123 ? -19.312 7.858 3.734 1.00 81.75 123 ALA A O 1
ATOM 967 N N . LYS A 1 124 ? -17.144 7.812 3.137 1.00 77.75 124 LYS A N 1
ATOM 968 C CA . LYS A 1 124 ? -17.055 9.235 2.785 1.00 77.75 124 LYS A CA 1
ATOM 969 C C . LYS A 1 124 ? -17.862 9.599 1.543 1.00 77.75 124 LYS A C 1
ATOM 971 O O . LYS A 1 124 ? -18.462 10.671 1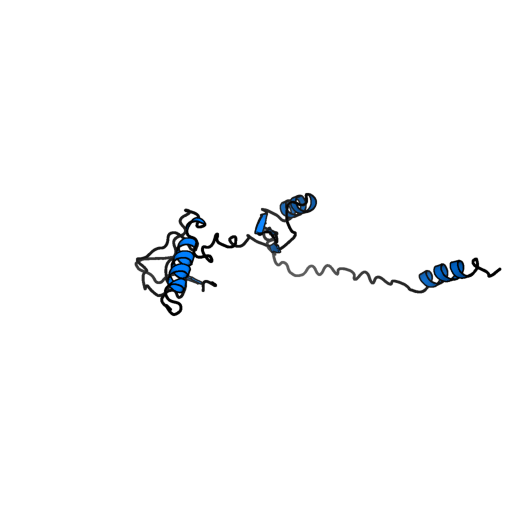.531 1.00 77.75 124 LYS A O 1
ATOM 976 N N . SER A 1 125 ? -17.926 8.727 0.534 1.00 73.56 125 SER A N 1
ATOM 977 C CA . SER A 1 125 ? -18.783 8.958 -0.638 1.00 73.56 125 SER A CA 1
ATOM 978 C C . SER A 1 125 ? -20.274 8.938 -0.285 1.00 73.56 125 SER A C 1
ATOM 980 O O . SER A 1 125 ? -21.067 9.614 -0.936 1.00 73.56 125 SER A O 1
ATOM 982 N N . LEU A 1 126 ? -20.653 8.228 0.782 1.00 70.38 126 LEU A N 1
ATOM 983 C CA . LEU A 1 126 ? -22.018 8.206 1.312 1.00 70.38 126 LEU A CA 1
ATOM 984 C C . LEU A 1 126 ? -22.293 9.329 2.331 1.00 70.38 126 LEU A C 1
ATOM 986 O O . LEU A 1 126 ? -23.432 9.778 2.449 1.00 70.38 126 LEU A O 1
ATOM 990 N N . LYS A 1 127 ? -21.279 9.783 3.082 1.00 66.00 127 LYS A N 1
ATOM 991 C CA . LYS A 1 127 ? -21.367 10.837 4.108 1.00 66.00 127 LYS A CA 1
ATOM 992 C C . LYS A 1 127 ? -20.059 11.636 4.164 1.00 66.00 127 LYS A C 1
ATOM 994 O O . LYS A 1 127 ? -19.131 11.283 4.888 1.00 66.00 127 LYS A O 1
ATOM 999 N N . ALA A 1 128 ? -20.003 12.757 3.444 1.00 57.88 128 ALA A N 1
ATOM 1000 C CA . ALA A 1 128 ? -18.798 13.587 3.309 1.00 57.88 128 ALA A CA 1
ATOM 1001 C C . ALA A 1 128 ? -18.235 14.158 4.635 1.00 57.88 128 ALA A C 1
ATOM 1003 O O . ALA A 1 128 ? -17.107 14.643 4.659 1.00 57.88 128 ALA A O 1
ATOM 1004 N N . SER A 1 129 ? -18.990 14.104 5.740 1.00 55.53 129 SER A N 1
ATOM 1005 C CA . SER A 1 129 ? -18.628 14.706 7.032 1.00 55.53 129 SER A CA 1
ATOM 1006 C C . SER A 1 129 ? -18.277 13.708 8.141 1.00 55.53 129 SER A C 1
ATOM 1008 O O . SER A 1 129 ? -18.105 14.130 9.287 1.00 55.53 129 SER A O 1
ATOM 1010 N N . ASP A 1 130 ? -18.222 12.403 7.859 1.00 59.22 130 ASP A N 1
ATOM 1011 C CA . ASP A 1 130 ? -17.981 11.410 8.908 1.00 59.22 130 ASP A CA 1
ATOM 1012 C C . ASP A 1 130 ? -16.502 11.404 9.328 1.00 59.22 130 ASP A C 1
ATOM 1014 O O . ASP A 1 130 ? -15.618 10.916 8.617 1.00 59.22 130 ASP A O 1
ATOM 1018 N N . LYS A 1 131 ? -16.235 11.998 10.496 1.00 57.91 131 LYS A N 1
ATOM 1019 C CA . LYS A 1 131 ? -14.910 12.036 11.121 1.00 57.91 131 LYS A CA 1
ATOM 1020 C C . LYS A 1 131 ? -14.526 10.701 11.764 1.00 57.91 131 LYS A C 1
ATOM 1022 O O . LYS A 1 131 ? -13.390 10.574 12.175 1.00 57.91 131 LYS A O 1
ATOM 1027 N N . SER A 1 132 ? -15.402 9.689 11.811 1.00 61.59 132 SER A N 1
ATOM 1028 C CA . SER A 1 132 ? -15.109 8.411 12.492 1.00 61.59 132 SER A CA 1
ATOM 1029 C C . SER A 1 132 ? -13.991 7.568 11.859 1.00 61.59 132 SER A C 1
ATOM 1031 O O . SER A 1 132 ? -13.592 6.545 12.414 1.00 61.59 132 SER A O 1
ATOM 1033 N N . PHE A 1 133 ? -13.452 7.988 10.712 1.00 63.38 133 PHE A N 1
ATOM 1034 C CA . PHE A 1 133 ? -12.292 7.369 10.076 1.00 63.38 133 PHE A CA 1
ATOM 1035 C C . PHE A 1 133 ? -11.061 8.275 10.198 1.00 63.38 133 PHE A C 1
ATOM 1037 O O . PHE A 1 133 ? -10.614 8.867 9.203 1.00 63.38 133 PHE A O 1
ATOM 1044 N N . ASP A 1 134 ? -10.548 8.380 11.424 1.00 70.81 134 ASP A N 1
ATOM 1045 C CA . ASP A 1 134 ? -9.436 9.254 11.804 1.00 70.81 134 ASP A CA 1
ATOM 1046 C C . ASP A 1 134 ? -8.104 8.761 11.221 1.00 70.81 134 ASP A C 1
ATOM 1048 O O . ASP A 1 134 ? -7.603 9.321 10.243 1.00 70.81 134 ASP A O 1
ATOM 1052 N N . ARG A 1 135 ? -7.557 7.672 11.773 1.00 78.62 135 ARG A N 1
ATOM 1053 C CA . ARG A 1 135 ? -6.220 7.153 11.451 1.00 78.62 135 ARG A CA 1
ATOM 1054 C C . ARG A 1 135 ? -6.216 5.632 11.426 1.00 78.62 135 ARG A C 1
ATOM 1056 O O . ARG A 1 135 ? -6.993 4.990 12.139 1.00 78.62 135 ARG A O 1
ATOM 1063 N N . ILE A 1 136 ? -5.344 5.071 10.595 1.00 82.56 136 ILE A N 1
ATOM 1064 C CA . ILE A 1 136 ? -5.079 3.633 10.549 1.00 82.56 136 ILE A CA 1
ATOM 1065 C C . ILE A 1 136 ? -3.870 3.332 11.423 1.00 82.56 136 ILE A C 1
ATOM 1067 O O . ILE A 1 136 ? -2.880 4.054 11.373 1.00 82.56 136 ILE A O 1
ATOM 1071 N N . CYS A 1 137 ? -3.942 2.276 12.218 1.00 82.94 137 CYS A N 1
ATOM 1072 C CA . CYS A 1 137 ? -2.856 1.864 13.095 1.00 82.94 137 CYS A CA 1
ATOM 1073 C C . CYS A 1 137 ? -2.502 0.396 12.874 1.00 82.94 137 CYS A C 1
ATOM 1075 O O . CYS A 1 137 ? -3.327 -0.408 12.421 1.00 82.94 137 CYS A O 1
ATOM 1077 N N . THR A 1 138 ? -1.277 0.048 13.255 1.00 82.69 138 THR A N 1
ATOM 1078 C CA . THR A 1 138 ? -0.804 -1.336 13.345 1.00 82.69 138 THR A CA 1
ATOM 1079 C C . THR A 1 138 ? -0.725 -1.761 14.818 1.00 82.69 138 THR A C 1
ATOM 1081 O O . THR A 1 138 ? -1.106 -1.016 15.722 1.00 82.69 138 THR A O 1
ATOM 1084 N N . GLY A 1 139 ? -0.315 -3.002 15.099 1.00 78.19 139 GLY A N 1
ATOM 1085 C CA . GLY A 1 139 ? -0.193 -3.468 16.491 1.00 78.19 139 GLY A CA 1
ATOM 1086 C C . GLY A 1 139 ? -1.537 -3.598 17.224 1.00 78.19 139 GLY A C 1
ATOM 1087 O O . GLY A 1 139 ? -1.615 -3.407 18.433 1.00 78.19 139 GLY A O 1
ATOM 1088 N N . CYS A 1 140 ? -2.606 -3.918 16.494 1.00 77.12 140 CYS A N 1
ATOM 1089 C CA . CYS A 1 140 ? -3.974 -3.972 17.005 1.00 77.12 140 CYS A CA 1
ATOM 1090 C C . CYS A 1 140 ? -4.162 -5.075 18.060 1.00 77.12 140 CYS A C 1
ATOM 1092 O O . CYS A 1 140 ? -4.274 -6.265 17.728 1.00 77.12 140 CYS A O 1
ATOM 1094 N N . SER A 1 141 ? -4.233 -4.670 19.328 1.00 74.69 141 SER A N 1
ATOM 1095 C CA . SER A 1 141 ? -4.418 -5.552 20.482 1.00 74.69 141 SER A CA 1
ATOM 1096 C C . SER A 1 141 ? -5.738 -5.274 21.203 1.00 74.69 141 SER A C 1
ATOM 1098 O O . SER A 1 141 ? -6.212 -4.143 21.238 1.00 74.69 141 SER A O 1
ATOM 1100 N N . ALA A 1 142 ? -6.313 -6.316 21.806 1.00 72.00 142 ALA A N 1
ATOM 1101 C CA . ALA A 1 142 ? -7.537 -6.222 22.603 1.00 72.00 142 ALA A CA 1
ATOM 1102 C C . ALA A 1 142 ? -7.310 -5.617 24.002 1.00 72.00 142 ALA A C 1
ATOM 1104 O O . ALA A 1 142 ? -8.272 -5.264 24.677 1.00 72.00 142 ALA A O 1
ATOM 1105 N N . ASP A 1 143 ? -6.051 -5.471 24.419 1.00 76.25 143 ASP A N 1
ATOM 1106 C CA . ASP A 1 143 ? -5.698 -5.029 25.775 1.00 76.25 143 ASP A CA 1
ATOM 1107 C C . ASP A 1 143 ? -4.802 -3.785 25.779 1.00 76.25 143 ASP A C 1
ATOM 1109 O O . ASP A 1 143 ? -4.453 -3.260 26.835 1.00 76.25 143 ASP A O 1
ATOM 1113 N N . LYS A 1 144 ? -4.376 -3.321 24.598 1.00 76.12 144 LYS A N 1
ATOM 1114 C CA . LYS A 1 144 ? -3.427 -2.212 24.451 1.00 76.12 144 LYS A CA 1
ATOM 1115 C C . LYS A 1 144 ? -3.884 -1.253 23.365 1.00 76.12 144 LYS A C 1
ATOM 1117 O O . LYS A 1 144 ? -4.501 -1.665 22.386 1.00 76.12 144 LYS A O 1
ATOM 1122 N N . LYS A 1 145 ? -3.539 0.023 23.546 1.00 77.06 145 LYS A N 1
ATOM 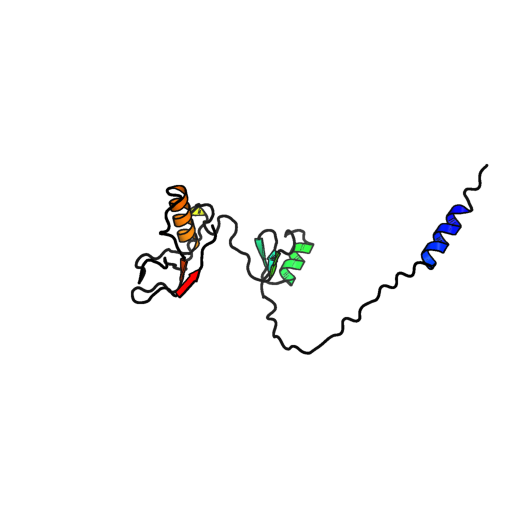1123 C CA . LYS A 1 145 ? -3.756 1.061 22.537 1.00 77.06 145 LYS A CA 1
ATOM 1124 C C . LYS A 1 145 ? -2.987 0.702 21.248 1.00 77.06 145 LYS A C 1
ATOM 1126 O O . LYS A 1 145 ? -1.870 0.198 21.367 1.00 77.06 145 LYS A O 1
ATOM 1131 N N . PRO A 1 146 ? -3.548 0.964 20.053 1.00 76.44 146 PRO A N 1
ATOM 1132 C CA . PRO A 1 146 ? -2.848 0.757 18.789 1.00 76.44 146 PRO A CA 1
ATOM 1133 C C . PRO A 1 146 ? -1.537 1.551 18.695 1.00 76.44 146 PRO A C 1
ATOM 1135 O O . PRO A 1 146 ? -1.416 2.640 19.262 1.00 76.44 146 PRO A O 1
ATOM 1138 N N . GLU A 1 147 ? -0.571 1.014 17.949 1.00 77.06 147 GLU A N 1
ATOM 1139 C CA . GLU A 1 147 ? 0.758 1.599 17.745 1.00 77.06 147 GLU A CA 1
ATOM 1140 C C . GLU A 1 147 ? 0.965 1.981 16.268 1.00 77.06 147 GLU A C 1
ATOM 1142 O O . GLU A 1 147 ? 0.298 1.461 15.373 1.00 77.06 147 GLU A O 1
ATOM 1147 N N . ASN A 1 148 ? 1.910 2.891 15.998 1.00 82.44 148 ASN A N 1
ATOM 1148 C CA . ASN A 1 148 ? 2.264 3.358 14.647 1.00 82.44 148 ASN A CA 1
ATOM 1149 C C . ASN A 1 148 ? 1.029 3.757 13.815 1.00 82.44 148 ASN A C 1
ATOM 1151 O O . ASN A 1 148 ? 0.687 3.112 12.823 1.00 82.44 148 ASN A O 1
ATOM 1155 N N . CYS A 1 149 ? 0.329 4.791 14.279 1.00 82.88 149 CYS A N 1
ATOM 1156 C CA . CYS A 1 149 ? -0.848 5.325 13.609 1.00 82.88 149 CYS A CA 1
ATOM 1157 C C . CYS A 1 149 ? -0.455 6.360 12.556 1.00 82.88 149 CYS A C 1
ATOM 1159 O O . CYS A 1 149 ? 0.266 7.317 12.857 1.00 82.88 149 CYS A O 1
ATOM 1161 N N . GLU A 1 150 ? -0.979 6.196 11.350 1.00 77.69 150 GLU A N 1
ATOM 1162 C CA . GLU A 1 150 ? -0.726 7.078 10.218 1.00 77.69 150 GLU A CA 1
ATOM 1163 C C . GLU A 1 150 ? -2.025 7.710 9.724 1.00 77.69 150 GLU A C 1
ATOM 1165 O O . GLU A 1 150 ? -3.102 7.098 9.709 1.00 77.69 150 GLU A O 1
ATOM 1170 N N . ASP A 1 151 ? -1.910 8.968 9.310 1.00 71.69 151 ASP A N 1
ATOM 1171 C CA . ASP A 1 151 ? -2.971 9.647 8.591 1.00 71.69 151 ASP A CA 1
ATOM 1172 C C . ASP A 1 151 ? -3.015 9.077 7.183 1.00 71.69 151 ASP A C 1
ATOM 1174 O O . ASP A 1 151 ? -2.026 9.098 6.456 1.00 71.69 151 ASP A O 1
ATOM 1178 N N . LEU A 1 152 ? -4.170 8.552 6.794 1.00 63.44 152 LEU A N 1
ATOM 1179 C CA . LEU A 1 152 ? -4.368 8.093 5.430 1.00 63.44 152 LEU A CA 1
ATOM 1180 C C . LEU A 1 152 ? -4.715 9.301 4.558 1.00 63.44 152 LEU A C 1
ATOM 1182 O O . LEU A 1 152 ? -5.836 9.817 4.708 1.00 63.44 152 LEU A O 1
ATOM 1186 N N . PRO A 1 153 ? -3.827 9.746 3.647 1.00 54.66 153 PRO A N 1
ATOM 1187 C CA . PRO A 1 153 ? -4.256 10.617 2.570 1.00 54.66 153 PRO A CA 1
ATOM 1188 C C . PRO A 1 153 ? -5.298 9.856 1.741 1.00 54.66 153 PRO A C 1
ATOM 1190 O O . PRO A 1 153 ? -5.161 8.652 1.475 1.00 54.66 153 PRO A O 1
ATOM 1193 N N . LEU A 1 154 ? -6.396 10.548 1.444 1.00 52.97 154 LEU A N 1
ATOM 1194 C CA . LEU A 1 154 ? -7.286 10.137 0.367 1.00 52.97 154 LEU A CA 1
ATOM 1195 C C . LEU A 1 154 ? -6.615 10.479 -0.955 1.00 52.97 154 LEU A C 1
ATOM 1197 O O . LEU A 1 154 ? -6.104 11.619 -1.036 1.00 52.97 154 LEU A O 1
#

InterPro domains:
  IPR002350 Kazal domain [PF07648] (41-75)
  IPR036058 Kazal domain superfamily [SSF100895] (39-75)

Organism: NCBI:txid65357

Secondary structure (DSSP, 8-state):
----SSHHHHHHHHTTTS----------------------S-EEETT--EESSHHHHHHHHTTT-S--EEEESPPPPPTTTTSTTS-GGGS------BEESSSSS----BSSHHHHHHHHHHHHHH-TT-TT---EEES--SSS--EEEE----

Radius of gyration: 28.43 Å; chains: 1; bounding box: 61×50×86 Å

Foldseek 3Di:
DDDPPPPVVVVVVVVVPPPPPPPPPPPPPPVPDPPPPVQQQWFAAPVRDIDRHPVRVVVCVVVVNTPGGDGGYHGDQDVCLLLQVLDCVSDDQQAQWKAAQPCALGPDIDRDRSRLNSVVNVVCVVPVPDCSRPWIFHPRGNVHGGPDTDGDDD

Sequence (154 aa):
MANLSRTILFINILCWFMGCSAKVLPFEKDSRHKSKKRVPKSVCSKDNKQYESMCAFETAYLKNKNDGFGHFGDCGPFEGEDGSDCNIAMCKTHSQPVCKETEGPSKEKWLNSCVFRTARCRAKSLKASDKSFDRICTGCSADKKPENCEDLPL